Protein 5CFJ (pdb70)

Secondary structure (DSSP, 8-state):
--EEEEEEEEEEEPPP----EEEEEEEESSSSS-EE-SEEE--TT--HHHHHHHHHHHHHS--GGGEEEEEEEEEEEEEETTEEEEEEEEEEEESSTT------TTEEEEEEE-GGGTTTTT--HHHHHHHHHHHHHHT-

Sequence (140 aa):
NIIKAFGILLCRLKKYNPNKFEFLFLKASSYADKHWTPPKGLHENNNESGLETAVRETLEETGINKDKYKLLNYQKTLKYNVKDKPKKEETTYYLAMMLLNNEENVILSDEHTDYKKWIGSSHESSDTYNLPESLADLLKKEAEEFLNK

Nearest PDB structures (foldseek):
  5cfj-assembly1_A  TM=1.007E+00  e=5.623E-31  Plasmodium falciparum 3D7
  5cfi-assembly2_A  TM=9.661E-01  e=2.481E-26  Plasmodium falciparum 3D7
  5cfi-assembly1_B  TM=9.565E-01  e=4.976E-26  Plasmodium falciparum 3D7
  5cfi-assembly3_C  TM=9.670E-01  e=2.616E-23  Plasmodium falciparum 3D7
  1ktg-assembly2_B  TM=9.094E-01  e=1.515E-11  Caenorhabditis elegans

InterPro domains:
  IPR000086 NUDIX hydrolase domain [PF00293] (32-127)
  IPR000086 NUDIX hydrolase domain [PS51462] (4-145)
  IPR003565 Bis(5'-nucleosyl)-tetraphosphatase [PR01405] (30-48)
  IPR003565 Bis(5'-nucleosyl)-tetraphosphatase [PR01405] (74-95)
  IPR003565 Bis(5'-nucleosyl)-tetraphosphatase [PR01405] (95-113)
  IPR003565 Bis(5'-nucleosyl)-tetraphosphatase [PR01405] (115-133)
  IPR003565 Bis(5'-nucleosyl)-tetraphosphatase [cd03428] (6-147)
  IPR015797 NUDIX hydrolase-like domain superfamily [SSF55811] (28-147)
  IPR020084 NUDIX hydrolase, conserved site [PS00893] (49-70)
  IPR051325 Nudix hydrolase domain-containing protein [PTHR21340] (7-150)

Foldseek 3Di:
DAAEKAAAQEKEQADDDCLRIWTKWFAFPPDDLDIDGQMDHDDPPDDSVRRHQVSNCQAWVDHPVQKAFDDDKDWDWDDDVNHIYIYMYTYIYGPDPPPHGDGDNRGDDMDGGRLVCCVVSPHDPRRSVVRVVVVVVVVD

Organism: Plasmodium falciparum (isolate 3D7) (NCBI:txid36329)

Radius of gyration: 14.16 Å; Cα contacts (8 Å, |Δi|>4): 318; chains: 1; bounding box: 30×41×33 Å

B-factor: mean 22.78, std 13.78, range [10.69, 150.59]

CATH classification: 3.90.79.10

GO terms:
  GO:0004081 bis(5'-nucleosyl)-tetraphosphatase (asymmetrical) activity (F, IDA)

Structure (mmCIF, N/CA/C/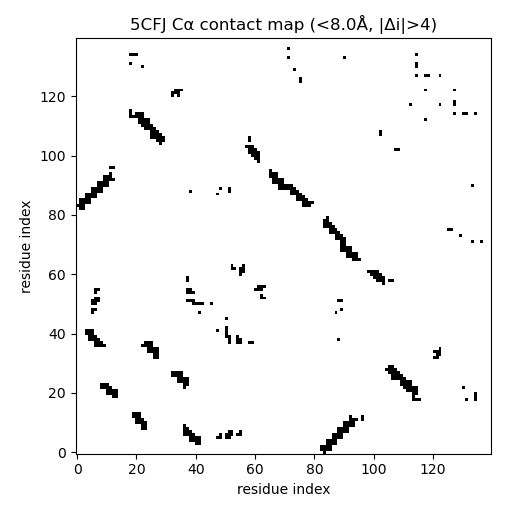O backbone):
data_5CFJ
#
_entry.id   5CFJ
#
_cell.length_a   31.491
_cell.length_b   44.348
_cell.length_c   94.677
_cell.angle_alpha   90.000
_cell.angle_beta   90.000
_cell.angle_gamma   90.000
#
_symmetry.space_group_name_H-M   'P 21 21 21'
#
loop_
_entity.id
_entity.type
_entity.pdbx_description
1 polymer "BIS(5'-nucleosyl)-tetraphosphatase (Diadenosine tetraphosphatase), putative"
2 non-polymer 'SULFATE ION'
3 non-polymer DI(HYDROXYETHYL)ETHER
4 water water
#
loop_
_atom_site.group_PDB
_atom_site.id
_atom_site.type_symbol
_atom_site.label_atom_id
_atom_site.label_alt_id
_atom_site.label_comp_id
_atom_site.label_asym_id
_atom_site.label_entity_id
_atom_site.label_seq_id
_atom_site.pdbx_PDB_ins_code
_atom_site.Cartn_x
_atom_site.Cartn_y
_atom_site.Cartn_z
_atom_site.occupancy
_atom_site.B_iso_or_equiv
_atom_site.auth_seq_id
_atom_site.auth_comp_id
_atom_site.auth_asym_id
_atom_site.auth_atom_id
_atom_site.pdbx_PDB_model_num
ATOM 1 N N . ASN A 1 4 ? -5.846 13.117 -14.380 1.00 48.04 4 ASN A N 1
ATOM 2 C CA . ASN A 1 4 ? -5.815 13.218 -12.925 1.00 38.48 4 ASN A CA 1
ATOM 3 C C . ASN A 1 4 ? -5.099 12.032 -12.278 1.00 38.19 4 ASN A C 1
ATOM 4 O O . ASN A 1 4 ? -4.471 12.172 -11.229 1.00 47.09 4 ASN A O 1
ATOM 6 N N . ILE A 1 5 ? -5.196 10.864 -12.905 1.00 42.36 5 ILE A N 1
ATOM 7 C CA . ILE A 1 5 ? -4.467 9.692 -12.432 1.00 30.23 5 ILE A CA 1
ATOM 8 C C . ILE A 1 5 ? -3.059 9.665 -13.007 1.00 27.02 5 ILE A C 1
ATOM 9 O O . ILE A 1 5 ? -2.885 9.749 -14.223 1.00 31.15 5 ILE A O 1
ATOM 14 N N . ILE A 1 6 ? -2.063 9.563 -12.130 1.00 25.12 6 ILE A N 1
ATOM 15 C CA . ILE A 1 6 ? -0.680 9.358 -12.565 1.00 24.67 6 ILE A CA 1
ATOM 16 C C . ILE A 1 6 ? -0.514 7.940 -13.081 1.00 22.30 6 ILE A C 1
ATOM 17 O O . ILE A 1 6 ? -0.669 6.986 -12.324 1.00 25.42 6 ILE A O 1
ATOM 22 N N . LYS A 1 7 ? -0.193 7.795 -14.360 1.00 19.67 7 LYS A N 1
ATOM 23 C CA . LYS A 1 7 ? -0.120 6.477 -14.973 1.00 18.68 7 LYS A CA 1
ATOM 24 C C . LYS A 1 7 ? 1.305 6.068 -15.309 1.00 17.43 7 LYS A C 1
ATOM 25 O O . LYS A 1 7 ? 2.027 6.797 -15.993 1.00 19.08 7 LYS A O 1
ATOM 29 N N . ALA A 1 8 ? 1.701 4.893 -14.836 1.00 14.76 8 ALA A N 1
ATOM 30 C CA . ALA A 1 8 ? 3.019 4.354 -15.123 1.00 13.43 8 ALA A CA 1
ATOM 31 C C . ALA A 1 8 ? 2.922 2.951 -15.690 1.00 12.74 8 ALA A C 1
ATOM 32 O O . ALA A 1 8 ? 1.896 2.279 -15.565 1.00 12.58 8 ALA A O 1
ATOM 34 N N . PHE A 1 9 ? 4.022 2.519 -16.295 1.00 12.25 9 PHE A N 1
ATOM 35 C CA . PHE A 1 9 ? 4.090 1.280 -17.045 1.00 11.74 9 PHE A CA 1
ATOM 36 C C . PHE A 1 9 ? 5.462 0.680 -16.828 1.00 10.96 9 PHE A C 1
ATOM 37 O O . PHE A 1 9 ? 6.471 1.384 -16.892 1.00 12.67 9 PHE A O 1
ATOM 45 N N . GLY A 1 10 ? 5.511 -0.620 -16.575 1.00 11.36 10 GLY A N 1
ATOM 46 C CA . GLY A 1 10 ? 6.777 -1.269 -16.325 1.00 12.52 10 GLY A CA 1
ATOM 47 C C . GLY A 1 10 ? 6.809 -2.711 -16.753 1.00 11.35 10 GLY A C 1
ATOM 48 O O . GLY A 1 10 ? 5.780 -3.321 -17.051 1.00 11.53 10 GLY A O 1
ATOM 49 N N . ILE A 1 11 ? 8.014 -3.255 -16.790 1.00 11.44 11 ILE A N 1
ATOM 50 C CA . ILE A 1 11 ? 8.191 -4.671 -17.055 1.00 11.70 11 ILE A CA 1
ATOM 51 C C . ILE A 1 11 ? 8.408 -5.362 -15.718 1.00 11.25 11 ILE A C 1
ATOM 52 O O . ILE A 1 11 ? 9.323 -5.015 -14.970 1.00 12.30 11 ILE A O 1
ATOM 57 N N . LEU A 1 12 ? 7.546 -6.320 -15.401 1.00 11.23 12 LEU A N 1
ATOM 58 C CA . LEU A 1 12 ? 7.808 -7.224 -14.293 1.00 11.29 12 LEU A CA 1
ATOM 59 C C . LEU A 1 12 ? 8.733 -8.301 -14.841 1.00 11.11 12 LEU A C 1
ATOM 60 O O . LEU A 1 12 ? 8.296 -9.287 -15.442 1.00 11.70 12 LEU A O 1
ATOM 65 N N . LEU A 1 13 ? 10.023 -8.046 -14.696 1.00 11.51 13 LEU A N 1
ATOM 66 C CA . LEU A 1 13 ? 11.059 -8.901 -15.248 1.00 11.37 13 LEU A CA 1
ATOM 67 C C . LEU A 1 13 ? 11.370 -10.020 -14.269 1.00 11.19 13 LEU A C 1
ATOM 68 O O . LEU A 1 13 ? 11.694 -9.766 -13.108 1.00 12.26 13 LEU A O 1
ATOM 73 N N . CYS A 1 14 ? 11.254 -11.258 -14.733 1.00 11.82 14 CYS A N 1
ATOM 74 C CA . CYS A 1 14 ? 11.521 -12.419 -13.897 1.00 11.19 14 CYS A CA 1
ATOM 75 C C . CYS A 1 14 ? 12.611 -13.286 -14.507 1.00 11.38 14 CYS A C 1
ATOM 76 O O . CYS A 1 14 ? 12.979 -13.112 -15.667 1.00 13.07 14 CYS A O 1
ATOM 79 N N . ARG A 1 15 ? 13.139 -14.199 -13.704 1.00 12.04 15 ARG A N 1
ATOM 80 C CA . ARG A 1 15 ? 14.080 -15.204 -14.169 1.00 12.97 15 ARG A CA 1
ATOM 81 C C . ARG A 1 15 ? 13.856 -16.472 -13.364 1.00 14.11 15 ARG A C 1
ATOM 82 O O . ARG A 1 15 ? 13.400 -16.421 -12.216 1.00 14.13 15 ARG A O 1
ATOM 90 N N . LEU A 1 16 ? 14.157 -17.608 -13.979 1.00 16.10 16 LEU A N 1
ATOM 91 C CA . LEU A 1 16 ? 14.063 -18.890 -13.301 1.00 18.92 16 LEU A CA 1
ATOM 92 C C . LEU A 1 16 ? 15.188 -19.004 -12.273 1.00 20.63 16 LEU A C 1
ATOM 93 O O . LEU A 1 16 ? 16.351 -18.824 -12.611 1.00 22.50 16 LEU A O 1
ATOM 98 N N . LYS A 1 17 ? 14.840 -19.278 -11.019 1.00 22.84 17 LYS A N 1
ATOM 99 C CA . LYS A 1 17 ? 15.827 -19.290 -9.942 1.00 31.48 17 LYS A CA 1
ATOM 100 C C . LYS A 1 17 ? 16.819 -20.438 -10.097 1.00 36.43 17 LYS A C 1
ATOM 101 O O . LYS A 1 17 ? 16.437 -21.560 -10.434 1.00 37.13 17 LYS A O 1
ATOM 104 N N . LYS A 1 18 ? 18.095 -20.148 -9.859 1.00 38.54 18 LYS A N 1
ATOM 105 C CA . LYS A 1 18 ? 19.127 -21.179 -9.864 1.00 42.04 18 LYS A CA 1
ATOM 106 C C . LYS A 1 18 ? 18.887 -22.165 -8.727 1.00 48.12 18 LYS A C 1
ATOM 107 O O . LYS A 1 18 ? 18.369 -21.797 -7.674 1.00 50.56 18 LYS A O 1
ATOM 109 N N . TYR A 1 19 ? 19.263 -23.418 -8.951 1.00 50.92 19 TYR A N 1
ATOM 110 C CA . TYR A 1 19 ? 19.044 -24.472 -7.970 1.00 51.82 19 TYR A CA 1
ATOM 111 C C . TYR A 1 19 ? 19.707 -24.182 -6.628 1.00 49.28 19 TYR A C 1
ATOM 112 O O . TYR A 1 19 ? 20.864 -23.770 -6.571 1.00 52.58 19 TYR A O 1
ATOM 113 N N . ASN A 1 20 ? 18.952 -24.389 -5.555 0.78 41.86 20 ASN A N 1
ATOM 114 C CA . ASN A 1 20 ? 19.463 -24.305 -4.194 0.78 137.42 20 ASN A CA 1
ATOM 115 C C . ASN A 1 20 ? 18.846 -25.453 -3.407 0.78 51.24 20 ASN A C 1
ATOM 116 O O . ASN A 1 20 ? 17.642 -25.674 -3.492 0.78 62.56 20 ASN A O 1
ATOM 121 N N . PRO A 1 21 ? 19.667 -26.202 -2.652 1.00 57.17 21 PRO A N 1
ATOM 122 C CA . PRO A 1 21 ? 19.100 -27.348 -1.930 1.00 72.27 21 PRO A CA 1
ATOM 123 C C . PRO A 1 21 ? 18.145 -26.932 -0.817 1.00 51.46 21 PRO A C 1
ATOM 124 O O . PRO A 1 21 ? 17.253 -27.713 -0.488 1.00 44.51 21 PRO A O 1
ATOM 128 N N . ASN A 1 28 ? 7.635 -21.080 -6.687 1.00 74.81 28 ASN A N 1
ATOM 129 C CA . ASN A 1 28 ? 8.103 -19.921 -5.958 1.00 71.30 28 ASN A CA 1
ATOM 130 C C . ASN A 1 28 ? 9.538 -19.991 -6.438 1.00 61.03 28 ASN A C 1
ATOM 131 O O . ASN A 1 28 ? 10.512 -19.599 -5.781 1.00 62.80 28 ASN A O 1
ATOM 136 N N . LYS A 1 29 ? 9.587 -20.512 -7.675 1.00 46.64 29 LYS A N 1
ATOM 137 C CA . LYS A 1 29 ? 10.786 -20.926 -8.413 1.00 33.32 29 LYS A CA 1
ATOM 138 C C . LYS A 1 29 ? 11.354 -19.787 -9.247 1.00 24.81 29 LYS A C 1
ATOM 139 O O . LYS A 1 29 ? 12.295 -19.983 -10.019 1.00 21.58 29 LYS A O 1
ATOM 142 N N . PHE A 1 30 ? 10.784 -18.601 -9.098 1.00 20.50 30 PHE A N 1
ATOM 143 C CA . PHE A 1 30 ? 11.215 -17.475 -9.908 1.00 16.88 30 PHE A CA 1
ATOM 144 C C . PHE A 1 30 ? 11.685 -16.340 -9.036 1.00 15.76 30 PHE A C 1
ATOM 145 O O . PHE A 1 30 ? 11.328 -16.252 -7.868 1.00 18.44 30 PHE A O 1
ATOM 153 N N . GLU A 1 31 ? 12.502 -15.475 -9.615 1.00 13.99 31 GLU A N 1
ATOM 154 C CA . GLU A 1 31 ? 12.907 -14.240 -8.971 1.00 13.42 31 GLU A CA 1
ATOM 155 C C . GLU A 1 31 ? 12.519 -13.081 -9.870 1.00 12.08 31 GLU A C 1
ATOM 156 O O . GLU A 1 31 ? 12.418 -13.245 -11.081 1.00 13.08 31 GLU A O 1
ATOM 162 N N . PHE A 1 32 ? 12.358 -11.908 -9.273 1.00 12.00 32 PHE A N 1
ATOM 163 C CA . PHE A 1 32 ? 11.895 -10.722 -9.958 1.00 11.40 32 PHE A CA 1
ATOM 164 C C . PHE A 1 32 ? 12.871 -9.590 -9.705 1.00 11.64 32 PHE A C 1
ATOM 165 O O . PHE A 1 32 ? 13.314 -9.393 -8.567 1.00 12.80 32 PHE A O 1
ATOM 173 N N . LEU A 1 33 ? 13.183 -8.821 -10.742 1.00 11.05 33 LEU A N 1
ATOM 174 C CA . LEU A 1 33 ? 14.157 -7.747 -10.594 1.00 11.79 33 LEU A CA 1
ATOM 175 C C . LEU A 1 33 ? 13.527 -6.521 -9.955 1.00 11.86 33 LEU A C 1
ATOM 176 O O . LEU A 1 33 ? 12.646 -5.892 -10.535 1.00 13.12 33 LEU A O 1
ATOM 181 N N . PHE A 1 34 ? 13.999 -6.183 -8.760 1.00 11.90 34 PHE A N 1
ATOM 182 C CA . PHE A 1 34 ? 13.526 -5.009 -8.039 1.00 12.15 34 PHE A CA 1
ATOM 183 C C . PHE A 1 34 ? 14.649 -3.997 -7.882 1.00 11.94 34 PHE A C 1
ATOM 184 O O . PHE A 1 34 ? 15.802 -4.361 -7.663 1.00 13.00 34 PHE A O 1
ATOM 192 N N . LEU A 1 35 ? 14.281 -2.728 -8.016 1.00 12.47 35 LEU A N 1
ATOM 193 C CA . LEU A 1 35 ? 15.225 -1.622 -8.021 1.00 12.14 35 LEU A CA 1
ATOM 194 C C . LEU A 1 35 ? 14.932 -0.704 -6.842 1.00 13.20 35 LEU A C 1
ATOM 195 O O . LEU A 1 35 ? 13.766 -0.371 -6.587 1.00 13.87 35 LEU A O 1
ATOM 200 N N . LYS A 1 36 ? 15.980 -0.303 -6.127 1.00 13.68 36 LYS A N 1
ATOM 201 C CA . LYS A 1 36 ? 15.823 0.547 -4.955 1.00 14.64 36 LYS A CA 1
ATOM 202 C C . LYS A 1 36 ? 15.926 2.017 -5.336 1.00 15.20 36 LYS A C 1
ATOM 203 O O . LYS A 1 36 ? 16.974 2.482 -5.784 1.00 16.20 36 LYS A O 1
ATOM 209 N N . ALA A 1 37 ? 14.836 2.748 -5.149 1.00 16.28 37 ALA A N 1
ATOM 210 C CA . ALA A 1 37 ? 14.789 4.153 -5.534 1.00 18.34 37 ALA A CA 1
ATOM 211 C C . ALA A 1 37 ? 15.829 4.989 -4.794 1.00 20.01 37 ALA A C 1
ATOM 212 O O . ALA A 1 37 ? 16.028 4.820 -3.588 1.00 22.06 37 ALA A O 1
ATOM 214 N N . SER A 1 38 ? 16.476 5.897 -5.522 1.00 21.24 38 SER A N 1
ATOM 215 C CA A SER A 1 38 ? 17.480 6.799 -4.954 0.58 23.55 38 SER A CA 1
ATOM 216 C CA B SER A 1 38 ? 17.482 6.771 -4.931 0.42 24.07 38 SER A CA 1
ATOM 217 C C . SER A 1 38 ? 16.856 7.917 -4.138 1.00 27.31 38 SER A C 1
AT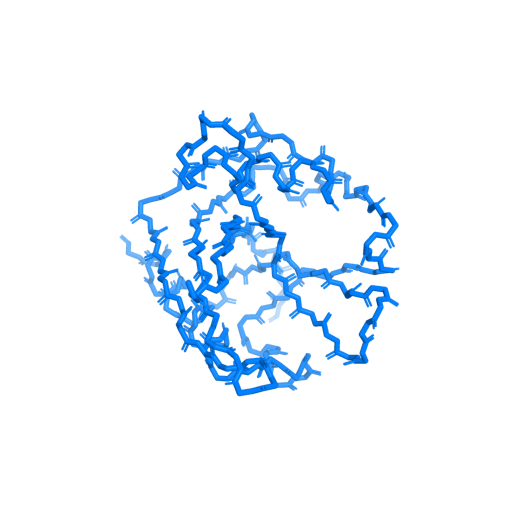OM 218 O O . SER A 1 38 ? 17.475 8.446 -3.215 1.00 29.15 38 SER A O 1
ATOM 223 N N . TYR A 1 39 ? 15.634 8.295 -4.500 1.00 30.78 39 TYR A N 1
ATOM 224 C CA . TYR A 1 39 ? 14.998 9.468 -3.905 1.00 36.47 39 TYR A CA 1
ATOM 225 C C . TYR A 1 39 ? 13.957 9.134 -2.841 1.00 39.01 39 TYR A C 1
ATOM 226 O O . TYR A 1 39 ? 13.316 10.029 -2.293 1.00 40.09 39 TYR A O 1
ATOM 228 N N . ALA A 1 40 ? 13.793 7.851 -2.544 1.00 41.46 40 ALA A N 1
ATOM 229 C CA . ALA A 1 40 ? 12.807 7.426 -1.559 1.00 43.70 40 ALA A CA 1
ATOM 230 C C . ALA A 1 40 ? 13.440 6.601 -0.446 1.00 45.48 40 ALA A C 1
ATOM 231 O O . ALA A 1 40 ? 14.595 6.185 -0.547 1.00 46.71 40 ALA A O 1
ATOM 232 N N . ASP A 1 41 ? 12.676 6.369 0.616 1.00 45.40 41 ASP A N 1
ATOM 233 C CA . ASP A 1 41 ? 13.136 5.545 1.724 1.00 45.60 41 ASP A CA 1
ATOM 234 C C . ASP A 1 41 ? 12.577 4.131 1.596 1.00 42.03 41 ASP A C 1
ATOM 235 O O . ASP A 1 41 ? 11.364 3.948 1.499 1.00 41.98 41 ASP A O 1
ATOM 240 N N . LYS A 1 42 ? 13.470 3.144 1.590 1.00 38.98 42 LYS A N 1
ATOM 241 C CA . LYS A 1 42 ? 13.088 1.734 1.523 1.00 36.25 42 LYS A CA 1
ATOM 242 C C . LYS A 1 42 ? 12.039 1.460 0.451 1.00 32.17 42 LYS A C 1
ATOM 243 O O . LYS A 1 42 ? 11.008 0.845 0.722 1.00 33.48 42 LYS A O 1
ATOM 244 N N . HIS A 1 43 ? 12.308 1.926 -0.765 1.00 25.86 43 HIS A N 1
ATOM 245 C CA . HIS A 1 43 ? 11.331 1.857 -1.846 1.00 20.26 43 HIS A CA 1
ATOM 246 C C . HIS A 1 43 ? 11.855 1.027 -3.010 1.00 16.65 43 HIS A C 1
ATOM 247 O O . HIS A 1 43 ? 12.668 1.497 -3.804 1.00 18.49 43 HIS A O 1
ATOM 254 N N . TRP A 1 44 ? 11.376 -0.209 -3.092 1.00 14.43 44 TRP A N 1
ATOM 255 C CA . TRP A 1 44 ? 11.794 -1.161 -4.105 1.00 14.76 44 TRP A CA 1
ATOM 256 C C . TRP A 1 44 ? 10.639 -1.450 -5.048 1.00 14.11 44 TRP A C 1
ATOM 257 O O . TRP A 1 44 ? 9.557 -1.810 -4.600 1.00 15.89 44 TRP A O 1
ATOM 268 N N . THR A 1 45 ? 10.856 -1.298 -6.350 1.00 13.70 45 THR A N 1
ATOM 269 C CA . THR A 1 45 ? 9.836 -1.634 -7.344 1.00 13.37 45 THR A CA 1
ATOM 270 C C . THR A 1 45 ? 10.493 -2.254 -8.571 1.00 13.34 45 THR A C 1
ATOM 271 O O . THR A 1 45 ? 11.702 -2.122 -8.756 1.00 12.48 45 THR A O 1
ATOM 275 N N . PRO A 1 46 ? 9.694 -2.902 -9.436 1.00 12.73 46 PRO A N 1
ATOM 276 C CA . PRO A 1 46 ? 10.235 -3.269 -10.749 1.00 12.99 46 PRO A CA 1
ATOM 277 C C . PRO A 1 46 ? 10.531 -2.012 -11.572 1.00 12.47 46 PRO A C 1
ATOM 278 O O . PRO A 1 46 ? 10.132 -0.907 -11.190 1.00 13.41 46 PRO A O 1
ATOM 282 N N . PRO A 1 47 ? 11.246 -2.169 -12.693 1.00 12.51 47 PRO A N 1
ATOM 283 C CA . PRO A 1 47 ? 11.452 -1.040 -13.606 1.00 14.09 47 PRO A CA 1
ATOM 284 C C . PRO A 1 47 ? 10.114 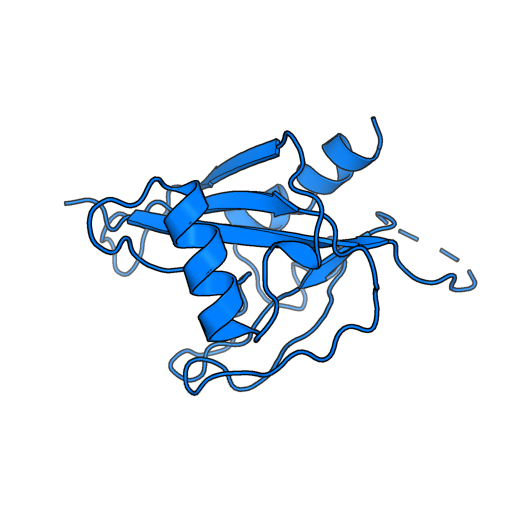-0.522 -14.144 1.00 13.96 47 PRO A C 1
ATOM 285 O O . PRO A 1 47 ? 9.280 -1.321 -14.555 1.00 15.08 47 PRO A O 1
ATOM 289 N N . LYS A 1 48 ? 9.920 0.792 -14.136 1.00 14.33 48 LYS A N 1
ATOM 290 C CA . LYS A 1 48 ? 8.674 1.404 -14.580 1.00 13.96 48 LYS A CA 1
ATOM 291 C C . LYS A 1 48 ? 8.837 2.906 -14.744 1.00 13.92 48 LYS A C 1
ATOM 292 O O . LYS A 1 48 ? 9.781 3.495 -14.210 1.00 15.09 48 LYS A O 1
ATOM 298 N N . GLY A 1 49 ? 7.89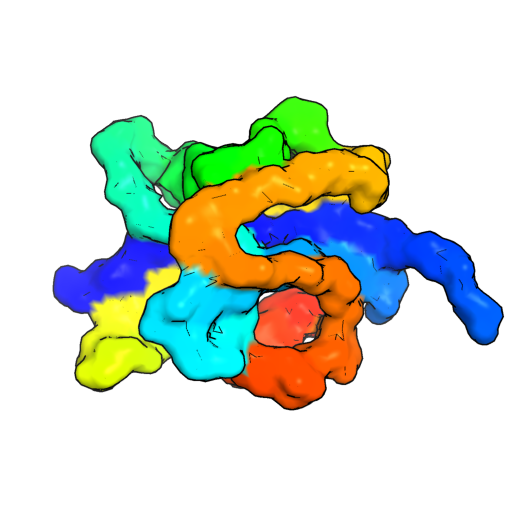6 3.526 -15.446 1.00 13.61 49 GLY A N 1
ATOM 299 C CA . GLY A 1 49 ? 7.852 4.975 -15.511 1.00 13.81 49 GLY A CA 1
ATOM 300 C C . GLY A 1 49 ? 6.695 5.501 -16.329 1.00 14.12 49 GLY A C 1
ATOM 301 O O . GLY A 1 49 ? 5.808 4.750 -16.738 1.00 14.79 49 GLY A O 1
ATOM 302 N N . LEU A 1 50 ? 6.709 6.806 -16.570 1.00 16.01 50 LEU A N 1
ATOM 303 C CA . LEU A 1 50 ? 5.621 7.472 -17.266 1.00 16.88 50 LEU A CA 1
ATOM 304 C C . LEU A 1 50 ? 5.729 7.380 -18.786 1.00 16.87 50 LEU A C 1
ATOM 305 O O . LEU A 1 50 ? 6.818 7.235 -19.346 1.00 17.60 50 LEU A O 1
ATOM 310 N N . HIS A 1 51 ? 4.578 7.472 -19.443 1.00 16.78 51 HIS A N 1
ATOM 311 C CA . HIS A 1 51 ? 4.498 7.567 -20.893 1.00 17.96 51 HIS A CA 1
ATOM 312 C C . HIS A 1 51 ? 5.395 8.659 -21.448 1.00 19.50 51 HIS A C 1
ATOM 313 O O . HIS A 1 51 ? 5.476 9.738 -20.858 1.00 19.56 51 HIS A O 1
ATOM 320 N N . GLU A 1 52 ? 6.012 8.401 -22.600 1.00 18.88 52 GLU A N 1
ATOM 321 C CA . GLU A 1 52 ? 6.437 9.464 -23.513 1.00 19.40 52 GLU A CA 1
ATOM 322 C C . GLU A 1 52 ? 5.566 9.358 -24.784 1.00 20.84 52 GLU A C 1
ATOM 323 O O . GLU A 1 52 ? 4.809 8.402 -24.927 1.00 23.37 52 GLU A O 1
ATOM 329 N N A ASN A 1 53 ? 5.674 10.324 -25.691 0.58 19.84 53 ASN A N 1
ATOM 330 N N B ASN A 1 53 ? 5.678 10.340 -25.680 0.42 21.98 53 ASN A N 1
ATOM 331 C CA A ASN A 1 53 ? 4.723 10.433 -26.795 0.58 19.71 53 ASN A CA 1
ATOM 332 C CA B ASN A 1 53 ? 4.783 10.486 -26.835 0.42 23.53 53 ASN A CA 1
ATOM 333 C C A ASN A 1 53 ? 4.637 9.235 -27.717 0.58 21.79 53 ASN A C 1
ATOM 334 C C B ASN A 1 53 ? 4.648 9.256 -27.737 0.42 23.28 53 ASN A C 1
ATOM 335 O O A ASN A 1 53 ? 5.650 8.631 -28.069 0.58 22.68 53 ASN A O 1
ATOM 336 O O B ASN A 1 53 ? 5.651 8.629 -28.082 0.42 23.87 53 ASN A O 1
ATOM 345 N N . ASN A 1 54 ? 3.414 8.934 -28.132 1.00 22.50 54 ASN A N 1
ATOM 346 C CA . ASN A 1 54 ? 3.160 7.916 -29.148 1.00 27.08 54 ASN A CA 1
ATOM 347 C C . ASN A 1 54 ? 3.704 6.580 -28.698 1.00 27.30 54 ASN A C 1
ATOM 348 O O . ASN A 1 54 ? 4.329 5.846 -29.461 1.00 31.46 54 ASN A O 1
ATOM 353 N N . GLU A 1 55 ? 3.507 6.304 -27.418 1.00 22.87 55 GLU A N 1
ATOM 354 C CA . GLU A 1 55 ? 3.881 5.024 -26.849 1.00 20.78 55 GLU A CA 1
ATOM 355 C C . GLU A 1 55 ? 2.649 4.277 -26.396 1.00 19.75 55 GLU A C 1
ATOM 356 O O . GLU A 1 55 ? 1.787 4.845 -25.735 1.00 19.39 55 GLU A O 1
ATOM 362 N N . SER A 1 56 ? 2.572 3.003 -26.755 1.00 19.91 56 SER A N 1
ATOM 363 C CA . SER A 1 56 ? 1.690 2.082 -26.063 1.00 19.40 56 SER A CA 1
ATOM 364 C C . SER A 1 56 ? 2.216 1.893 -24.642 1.00 17.12 56 SER A C 1
ATOM 365 O O . SER A 1 56 ? 3.377 2.197 -24.354 1.00 17.06 56 SER A O 1
ATOM 368 N N . GLY A 1 57 ? 1.386 1.358 -23.753 1.00 16.59 57 GLY A N 1
ATOM 369 C CA . GLY A 1 57 ? 1.850 1.033 -22.412 1.00 16.21 57 GLY A CA 1
ATOM 370 C C . GLY A 1 57 ? 3.074 0.126 -22.456 1.00 14.95 57 GLY A C 1
ATOM 371 O O . GLY A 1 57 ? 4.040 0.322 -21.713 1.00 15.07 57 GLY A O 1
ATOM 372 N N . LEU A 1 58 ? 3.051 -0.857 -23.351 1.00 15.34 58 LEU A N 1
ATOM 373 C CA . LEU A 1 58 ? 4.159 -1.795 -23.474 1.00 15.58 58 LEU A CA 1
ATOM 374 C C . LEU A 1 58 ? 5.429 -1.088 -23.940 1.00 15.17 58 LEU A C 1
ATOM 375 O O . LEU A 1 58 ? 6.510 -1.343 -23.421 1.00 15.33 58 LEU A O 1
ATOM 380 N N . GLU A 1 59 ? 5.311 -0.194 -24.918 1.00 16.23 59 GLU A N 1
ATOM 381 C CA . GLU A 1 59 ? 6.474 0.565 -25.366 1.00 16.49 59 GLU A CA 1
ATOM 382 C C . GLU A 1 59 ? 7.074 1.384 -24.227 1.00 15.29 59 GLU A C 1
ATOM 383 O O . GLU A 1 59 ? 8.293 1.435 -24.064 1.00 15.54 59 GLU A O 1
ATOM 389 N N . THR A 1 60 ? 6.219 2.009 -23.427 1.00 14.84 60 THR A N 1
ATOM 390 C CA . THR A 1 60 ? 6.701 2.764 -22.274 1.00 13.46 60 THR A CA 1
ATOM 391 C C . THR A 1 60 ? 7.446 1.838 -21.314 1.00 13.45 60 THR A C 1
ATOM 392 O O . THR A 1 60 ? 8.538 2.148 -20.860 1.00 13.37 60 THR A O 1
ATOM 396 N N . ALA A 1 61 ? 6.857 0.684 -21.026 1.00 13.23 61 ALA A N 1
ATOM 397 C CA . ALA A 1 61 ? 7.460 -0.270 -20.108 1.00 13.05 61 ALA A CA 1
ATOM 398 C C . ALA A 1 61 ? 8.843 -0.712 -20.602 1.00 12.55 61 ALA A C 1
ATOM 399 O O . ALA A 1 61 ? 9.811 -0.744 -19.835 1.00 12.78 61 ALA A O 1
ATOM 401 N N . VAL A 1 62 ? 8.936 -1.041 -21.890 1.00 12.49 62 VAL A N 1
ATOM 402 C CA . VAL A 1 62 ? 10.197 -1.474 -22.477 1.00 13.71 62 VAL A CA 1
ATOM 403 C C . VAL A 1 62 ? 11.251 -0.372 -22.405 1.00 12.75 62 VAL A C 1
ATOM 404 O O . VAL A 1 62 ? 12.394 -0.610 -21.999 1.00 12.83 62 VAL A O 1
ATOM 408 N N . ARG A 1 63 ? 10.866 0.848 -22.769 1.00 12.82 63 ARG A N 1
ATOM 409 C CA . ARG A 1 63 ? 11.815 1.952 -22.712 1.00 14.10 63 ARG A CA 1
ATOM 410 C C . ARG A 1 63 ? 12.294 2.235 -21.292 1.00 12.60 63 ARG A C 1
ATOM 411 O O . ARG A 1 63 ? 13.485 2.404 -21.064 1.00 13.22 63 ARG A O 1
ATOM 41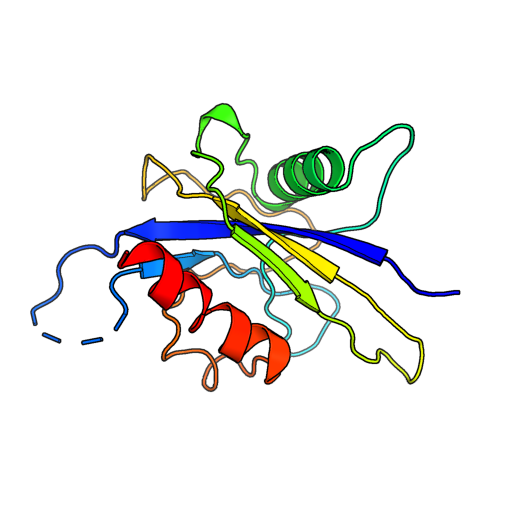9 N N . GLU A 1 64 ? 11.368 2.294 -20.340 1.00 13.06 64 GLU A N 1
ATOM 420 C CA . GLU A 1 64 ? 11.753 2.567 -18.960 1.00 13.78 64 GLU A CA 1
ATOM 421 C C . GLU A 1 64 ? 12.652 1.466 -18.407 1.00 13.10 64 GLU A C 1
ATOM 422 O O . GLU A 1 64 ? 13.602 1.738 -17.680 1.00 13.57 64 GLU A O 1
ATOM 428 N N . THR A 1 65 ? 12.370 0.223 -18.781 1.00 13.02 65 THR A N 1
ATOM 429 C CA . THR A 1 65 ? 13.214 -0.881 -18.347 1.00 13.22 65 THR A CA 1
ATOM 430 C C . THR A 1 65 ? 14.624 -0.726 -18.912 1.00 13.28 65 THR A C 1
ATOM 431 O O . THR A 1 65 ? 15.614 -0.882 -18.190 1.00 12.82 65 THR A O 1
ATOM 435 N N . LEU A 1 66 ? 14.718 -0.366 -20.190 1.00 13.58 66 LEU A N 1
ATOM 436 C CA . LEU A 1 66 ? 16.019 -0.128 -20.799 1.00 13.62 66 LEU A CA 1
ATOM 437 C C . LEU A 1 66 ? 16.766 1.023 -20.106 1.00 13.47 66 LEU A C 1
ATOM 438 O O . LEU A 1 66 ? 17.952 0.916 -19.808 1.00 13.79 66 LEU A O 1
ATOM 443 N N . GLU A 1 67 ? 16.069 2.124 -19.848 1.00 13.87 67 GLU A N 1
ATOM 444 C CA . GLU A 1 67 ? 16.675 3.271 -19.185 1.00 14.48 67 GLU A CA 1
ATOM 445 C C . GLU A 1 67 ? 17.171 2.926 -17.790 1.00 13.21 67 GLU A C 1
ATOM 446 O O . GLU A 1 67 ? 18.234 3.382 -17.370 1.00 14.70 67 GLU A O 1
ATOM 452 N N . GLU A 1 68 ? 16.399 2.123 -17.066 1.00 12.88 68 GLU A N 1
ATOM 453 C CA . GLU A 1 68 ? 16.666 1.903 -15.649 1.00 13.44 68 GLU A CA 1
ATOM 454 C C . GLU A 1 68 ? 17.566 0.706 -15.363 1.00 13.11 68 GLU A C 1
ATOM 455 O O . GLU A 1 68 ? 18.092 0.586 -14.255 1.00 14.32 68 GLU A O 1
ATOM 461 N N . THR A 1 69 ? 17.756 -0.175 -16.342 1.00 12.60 69 THR A N 1
ATOM 462 C CA . THR A 1 69 ? 18.546 -1.386 -16.121 1.00 12.83 69 THR A CA 1
ATOM 463 C C . THR A 1 69 ? 19.563 -1.680 -17.220 1.00 12.88 69 THR A C 1
ATOM 464 O O . THR A 1 69 ? 20.389 -2.57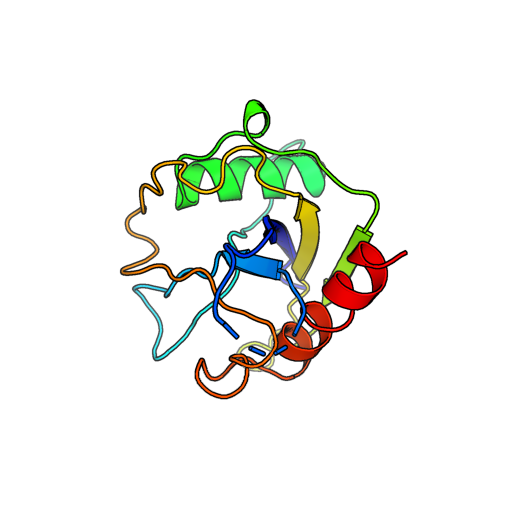5 -17.074 1.00 13.63 69 THR A O 1
ATOM 468 N N . GLY A 1 70 ? 19.463 -0.985 -18.349 1.00 13.36 70 GLY A N 1
ATOM 469 C CA . GLY A 1 70 ? 20.291 -1.287 -19.505 1.00 14.66 70 GLY A CA 1
ATOM 470 C C . GLY A 1 70 ? 19.870 -2.547 -20.251 1.00 14.99 70 GLY A C 1
ATOM 471 O O . GLY A 1 70 ? 20.494 -2.924 -21.235 1.00 17.85 70 GLY A O 1
ATOM 472 N N . ILE A 1 71 ? 18.792 -3.193 -19.812 1.00 13.28 71 ILE A N 1
ATOM 473 C CA . ILE A 1 71 ? 18.353 -4.426 -20.453 1.00 13.51 71 ILE A CA 1
ATOM 474 C C . ILE A 1 71 ? 17.292 -4.120 -21.501 1.00 13.37 71 ILE A C 1
ATOM 475 O O . ILE A 1 71 ? 16.226 -3.594 -21.174 1.00 14.35 71 ILE A O 1
ATOM 480 N N . ASN A 1 72 ? 17.590 -4.440 -22.760 1.00 14.08 72 ASN A N 1
ATOM 481 C CA . ASN A 1 72 ? 16.670 -4.197 -23.861 1.00 15.22 72 ASN A CA 1
ATOM 482 C C . ASN A 1 72 ? 15.780 -5.404 -24.119 1.00 14.26 72 ASN A C 1
ATOM 483 O O . ASN A 1 72 ? 16.041 -6.497 -23.618 1.00 14.29 72 ASN A O 1
ATOM 488 N N . LYS A 1 73 ? 14.734 -5.213 -24.919 1.00 16.25 73 LYS A N 1
ATOM 489 C CA . LYS A 1 73 ? 13.715 -6.244 -25.070 1.00 16.65 73 LYS A CA 1
ATOM 490 C C . LYS A 1 73 ? 14.198 -7.498 -25.785 1.00 15.13 73 LYS A C 1
ATOM 491 O O . LYS A 1 73 ? 13.574 -8.542 -25.661 1.00 16.85 73 LYS A O 1
ATOM 497 N N . ASP A 1 74 ? 15.315 -7.423 -26.502 1.00 15.54 74 ASP A N 1
ATOM 498 C CA . ASP A 1 74 ? 15.848 -8.627 -27.135 1.00 16.73 74 ASP A CA 1
ATOM 499 C C . ASP A 1 74 ? 16.360 -9.615 -26.085 1.00 15.55 74 ASP A C 1
ATOM 500 O O . ASP A 1 74 ? 16.595 -10.780 -26.390 1.00 17.17 74 ASP A O 1
ATOM 505 N N . LYS A 1 75 ? 16.518 -9.154 -24.845 1.00 13.53 75 LYS A N 1
ATOM 506 C CA . LYS A 1 75 ? 17.032 -10.003 -23.770 1.00 13.83 75 LYS A CA 1
ATOM 507 C C . LYS A 1 75 ? 15.954 -10.785 -23.040 1.00 12.69 75 LYS A C 1
ATOM 508 O O . LYS A 1 75 ? 16.261 -11.649 -22.220 1.00 13.35 75 LYS A O 1
ATOM 514 N N . TYR A 1 76 ? 14.691 -10.468 -23.298 1.00 13.10 76 TYR A N 1
ATOM 515 C CA . TYR A 1 76 ? 13.629 -11.137 -22.556 1.00 13.00 76 TYR A CA 1
ATOM 516 C C . TYR A 1 76 ? 12.449 -11.504 -23.442 1.00 13.56 76 TYR A C 1
ATOM 517 O O . TYR A 1 76 ? 12.258 -10.942 -24.524 1.00 15.59 76 TYR A O 1
ATOM 526 N N . LYS A 1 77 ? 11.687 -12.480 -22.971 1.00 13.47 77 LYS A N 1
ATOM 527 C CA . LYS A 1 77 ? 10.491 -12.938 -23.646 1.00 14.66 77 LYS A CA 1
ATOM 528 C C . LYS A 1 77 ? 9.285 -12.336 -22.959 1.00 13.60 77 LYS A C 1
ATOM 529 O O . LYS A 1 77 ? 9.034 -12.612 -21.784 1.00 13.85 77 LYS A O 1
ATOM 535 N N . LEU A 1 78 ? 8.547 -11.498 -23.670 1.00 13.97 78 LEU A N 1
ATOM 536 C CA . LEU A 1 78 ? 7.314 -10.945 -23.137 1.00 15.04 78 LEU A CA 1
ATOM 537 C C . LEU A 1 78 ? 6.298 -12.062 -23.008 1.00 14.73 78 LEU A C 1
ATOM 538 O O . LEU A 1 78 ? 6.046 -12.801 -23.960 1.00 18.08 78 LEU A O 1
ATOM 543 N N . LEU A 1 79 ? 5.727 -12.193 -21.821 1.00 13.45 79 LEU A N 1
ATOM 544 C CA . LEU A 1 79 ? 4.746 -13.239 -21.569 1.00 13.34 79 LEU A CA 1
ATOM 545 C C . LEU A 1 79 ? 3.340 -12.673 -21.532 1.00 13.12 79 LEU A C 1
ATOM 546 O O . LEU A 1 79 ? 3.133 -11.465 -21.400 1.00 14.33 79 LEU A O 1
ATOM 551 N N . ASN A 1 80 ? 2.363 -13.560 -21.631 1.00 13.69 80 ASN A N 1
ATOM 552 C CA . ASN A 1 80 ? 0.972 -13.151 -21.713 1.00 14.09 80 ASN A CA 1
ATOM 553 C C . ASN A 1 80 ? 0.343 -12.884 -20.343 1.00 12.97 80 ASN A C 1
ATOM 554 O O . ASN A 1 80 ? -0.688 -13.457 -19.992 1.00 14.29 80 ASN A O 1
ATOM 559 N N . TYR A 1 81 ? 0.965 -12.007 -19.568 1.00 13.66 81 TYR A N 1
ATOM 560 C CA . TYR A 1 81 ? 0.453 -11.642 -18.258 1.00 13.13 81 TYR A CA 1
ATOM 561 C C . TYR A 1 81 ? 0.675 -10.159 -18.036 1.00 13.12 81 TYR A C 1
ATOM 562 O O . TYR A 1 81 ? 1.777 -9.655 -18.231 1.00 13.36 81 TYR A O 1
ATOM 571 N N . GLN A 1 82 ? -0.370 -9.463 -17.615 1.00 13.85 82 GLN A N 1
ATOM 572 C CA . GLN A 1 82 ? -0.241 -8.073 -17.196 1.00 13.79 82 GLN A CA 1
ATOM 573 C C . GLN A 1 82 ? -1.194 -7.805 -16.053 1.00 13.04 82 GLN A C 1
ATOM 574 O O . GLN A 1 82 ? -2.219 -8.481 -15.907 1.00 14.53 82 GLN A O 1
ATOM 580 N N . LYS A 1 83 ? -0.859 -6.820 -15.235 1.00 12.72 83 LYS A N 1
ATOM 581 C CA . LYS A 1 83 ? -1.775 -6.411 -14.183 1.00 13.12 83 LYS A CA 1
ATOM 582 C C . LYS A 1 83 ? -1.626 -4.933 -13.922 1.00 11.59 83 LYS A C 1
ATOM 583 O O . LYS A 1 83 ? -0.513 -4.403 -13.879 1.00 12.42 83 LYS A O 1
ATOM 589 N N . THR A 1 84 ? -2.760 -4.279 -13.715 1.00 11.59 84 THR A N 1
ATOM 590 C CA . THR A 1 84 ? -2.790 -2.875 -13.358 1.00 12.01 84 THR A CA 1
ATOM 591 C C . THR A 1 84 ? -3.085 -2.751 -11.867 1.00 12.44 84 THR A C 1
ATOM 592 O O . THR A 1 84 ? -4.048 -3.319 -11.356 1.00 14.35 84 THR A O 1
ATOM 596 N N . LEU A 1 85 ? -2.223 -2.023 -11.175 1.00 12.72 85 LEU A N 1
ATOM 597 C CA . LEU A 1 85 ? -2.370 -1.736 -9.757 1.00 13.24 85 LEU A CA 1
ATOM 598 C C . LEU A 1 85 ? -2.790 -0.300 -9.586 1.00 13.79 85 LEU A C 1
ATOM 599 O O . LEU A 1 85 ? -2.146 0.589 -10.104 1.00 15.25 85 LEU A O 1
ATOM 604 N N . LYS A 1 86 ? -3.861 -0.070 -8.846 1.00 15.89 86 LYS A N 1
ATOM 605 C CA . LYS A 1 86 ? -4.261 1.285 -8.513 1.00 17.61 86 LYS A CA 1
ATOM 606 C C . LYS A 1 86 ? -4.074 1.501 -7.024 1.00 18.89 86 LYS A C 1
ATOM 607 O O . LYS A 1 86 ? -4.525 0.700 -6.207 1.00 20.10 86 LYS A O 1
ATOM 613 N N . TYR A 1 87 ? -3.403 2.593 -6.679 1.00 20.90 87 TYR A N 1
ATOM 614 C CA . TYR A 1 87 ? -3.048 2.865 -5.296 1.00 23.02 87 TYR A CA 1
ATOM 615 C C . TYR A 1 87 ? -2.871 4.354 -5.098 1.00 28.55 87 TYR A C 1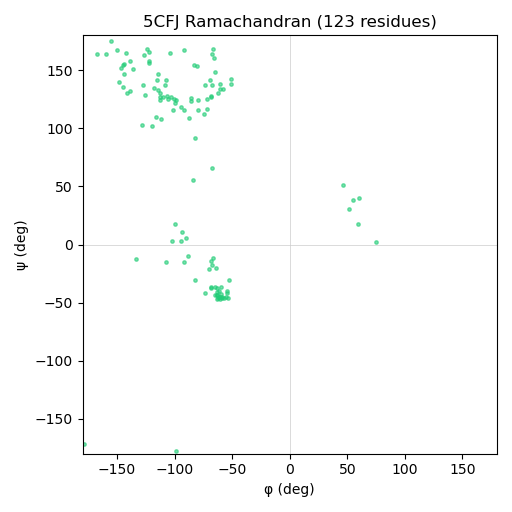
ATOM 616 O O . TYR A 1 87 ? -2.950 5.117 -6.049 1.00 29.63 87 TYR A O 1
ATOM 625 N N . ASN A 1 88 ? -2.645 4.777 -3.861 1.00 33.64 88 ASN A N 1
ATOM 626 C CA . ASN A 1 88 ? -2.511 6.199 -3.587 1.00 40.51 88 ASN A CA 1
ATOM 627 C C . ASN A 1 88 ? -1.085 6.611 -3.275 1.00 45.30 88 ASN A C 1
ATOM 628 O O . ASN A 1 88 ? -0.340 5.876 -2.629 1.00 45.83 88 ASN A O 1
ATOM 633 N N . VAL A 1 89 ? -0.713 7.787 -3.768 0.80 48.65 89 VAL A N 1
ATOM 634 C CA . VAL A 1 89 ? 0.567 8.400 -3.451 0.80 83.10 89 VAL A CA 1
ATOM 635 C C . VAL A 1 89 ? 0.286 9.818 -2.971 0.80 117.16 89 VAL A C 1
ATOM 636 O O . VAL A 1 89 ? -0.001 10.708 -3.774 0.80 65.37 89 VAL A O 1
ATOM 637 N N . LYS A 1 90 ? 0.350 10.017 -1.659 0.78 54.78 90 LYS A N 1
ATOM 638 C CA . LYS A 1 90 ? 0.007 11.303 -1.061 0.78 88.33 90 LYS A CA 1
ATOM 639 C C . LYS A 1 90 ? -1.442 11.648 -1.385 0.78 150.59 90 LYS A C 1
ATOM 640 O O . LYS A 1 90 ? -1.764 12.800 -1.679 0.78 79.78 90 LYS A O 1
ATOM 641 N N . ASP A 1 91 ? -2.300 10.630 -1.342 1.00 54.89 91 ASP A N 1
ATOM 642 C CA . ASP A 1 91 ? -3.716 10.749 -1.692 1.00 81.60 91 ASP A CA 1
ATOM 643 C C . ASP A 1 91 ? -3.929 11.221 -3.130 1.00 86.35 91 ASP A C 1
ATOM 644 O O . ASP A 1 91 ? -5.015 11.677 -3.487 1.00 83.46 91 ASP A O 1
ATOM 647 N N . LYS A 1 92 ? -2.888 11.115 -3.951 1.00 69.99 92 LYS A N 1
ATOM 648 C CA . LYS A 1 92 ? -3.030 11.329 -5.384 1.00 43.27 92 LYS A CA 1
ATOM 649 C C . LYS A 1 92 ? -3.104 9.967 -6.056 1.00 74.92 92 LYS A C 1
ATOM 650 O O . LYS A 1 92 ? -2.225 9.132 -5.856 1.00 43.02 92 LYS A O 1
ATOM 652 N N . PRO A 1 93 ? -4.168 9.730 -6.835 0.98 61.09 93 PRO A N 1
ATOM 653 C CA . PRO A 1 93 ? -4.370 8.424 -7.468 0.98 50.90 93 PRO A CA 1
ATOM 654 C C . PRO A 1 93 ? -3.257 8.065 -8.442 0.98 39.07 93 PRO A C 1
ATOM 655 O O . PRO A 1 93 ? -2.884 8.878 -9.289 0.98 36.86 93 PRO A O 1
ATOM 659 N N . LYS A 1 94 ? -2.728 6.854 -8.296 1.00 28.20 94 LYS A N 1
ATOM 660 C CA A LYS A 1 94 ? -1.751 6.338 -9.244 0.56 25.05 94 LYS A CA 1
ATOM 661 C CA B LYS A 1 94 ? -1.718 6.317 -9.190 0.44 25.31 94 LYS A CA 1
ATOM 662 C C . LYS A 1 94 ? -2.168 4.969 -9.743 1.00 21.74 94 LYS A C 1
ATOM 663 O O . LYS A 1 94 ? -2.800 4.181 -9.039 1.00 22.24 94 LYS A O 1
ATOM 674 N N . GLU A 1 95 ? -1.828 4.722 -10.992 1.00 18.63 95 GLU A N 1
ATOM 675 C CA A GLU A 1 95 ? -2.081 3.457 -11.633 0.51 18.28 95 GLU A CA 1
ATOM 676 C CA B GLU A 1 95 ? -2.067 3.433 -11.616 0.49 18.06 95 GLU A CA 1
ATOM 677 C C . GLU A 1 95 ? -0.804 2.995 -12.312 1.00 16.04 95 GLU A C 1
ATOM 678 O O . GLU A 1 95 ? -0.232 3.753 -13.081 1.00 18.20 95 GLU A O 1
ATOM 689 N N . THR A 1 96 ? -0.363 1.775 -12.030 1.00 13.48 96 THR A N 1
ATOM 690 C CA . THR A 1 96 ? 0.816 1.252 -12.699 1.00 13.27 96 THR A CA 1
ATOM 691 C C . THR A 1 96 ? 0.470 -0.079 -13.337 1.00 11.57 96 THR A C 1
ATOM 692 O O . THR A 1 96 ? -0.088 -0.944 -12.681 1.00 12.33 96 THR A O 1
ATOM 696 N N . THR A 1 97 ? 0.781 -0.226 -14.620 1.00 11.93 97 THR A N 1
ATOM 697 C CA . THR A 1 97 ? 0.560 -1.478 -15.319 1.00 11.47 97 THR A CA 1
ATOM 698 C C . THR A 1 97 ? 1.887 -2.178 -15.530 1.00 11.92 97 THR A C 1
ATOM 699 O O . THR A 1 97 ? 2.822 -1.581 -16.064 1.00 12.40 97 THR A O 1
ATOM 703 N N . TYR A 1 98 ? 1.970 -3.426 -15.073 1.00 11.33 98 TYR A N 1
ATOM 704 C CA . TYR A 1 98 ? 3.160 -4.248 -15.248 1.00 10.98 98 TYR A CA 1
ATOM 705 C C . TYR A 1 98 ? 2.892 -5.345 -16.262 1.00 10.69 98 TYR A C 1
ATOM 706 O O . TYR A 1 98 ? 1.839 -5.987 -16.222 1.00 12.17 98 TYR A O 1
ATOM 715 N N . TYR A 1 99 ? 3.866 -5.559 -17.144 1.00 11.28 99 TYR A N 1
ATOM 716 C CA . TYR A 1 99 ? 3.827 -6.605 -18.165 1.00 11.80 99 TYR A CA 1
ATOM 717 C C . TYR A 1 99 ? 4.905 -7.611 -17.814 1.00 11.12 99 TYR A C 1
ATOM 718 O O . TYR A 1 99 ? 6.061 -7.239 -17.664 1.00 11.92 99 TYR A O 1
ATOM 727 N N . LEU A 1 100 ? 4.538 -8.876 -17.671 1.00 11.12 100 LEU A N 1
ATOM 728 C CA . LEU A 1 100 ? 5.499 -9.906 -17.288 1.00 10.72 100 LEU A CA 1
ATOM 729 C C . LEU A 1 100 ? 6.439 -10.261 -18.430 1.00 11.10 100 LEU A C 1
ATOM 730 O O . LEU A 1 100 ? 6.007 -10.411 -19.572 1.00 12.68 100 LEU A O 1
ATOM 735 N N . ALA A 1 101 ? 7.720 -10.413 -18.124 1.00 11.00 101 ALA A N 1
ATOM 736 C CA . ALA A 1 101 ? 8.685 -10.882 -19.114 1.00 11.86 101 ALA A CA 1
ATOM 737 C C . ALA A 1 101 ? 9.707 -11.777 -18.440 1.00 11.94 101 ALA A C 1
ATOM 738 O O . ALA A 1 101 ? 10.040 -11.560 -17.276 1.00 12.73 101 ALA A O 1
ATOM 740 N N . MET A 1 102 ? 10.198 -12.780 -19.157 1.00 12.37 102 MET A N 1
ATOM 741 C CA A MET A 1 102 ? 11.230 -13.640 -18.606 0.69 12.26 102 MET A CA 1
ATOM 742 C CA B MET A 1 102 ? 11.211 -13.697 -18.668 0.31 13.56 102 MET A CA 1
ATOM 743 C C . MET A 1 102 ? 12.572 -13.353 -19.253 1.00 12.06 102 MET A C 1
ATOM 744 O O . MET A 1 102 ? 12.742 -13.436 -20.473 1.00 12.46 102 MET A O 1
ATOM 753 N N . LEU A 1 103 ? 13.527 -12.997 -18.407 1.00 12.16 103 LEU A N 1
ATOM 754 C CA . LEU A 1 103 ? 14.884 -12.762 -18.837 1.00 12.72 103 LEU A CA 1
ATOM 755 C C . LEU A 1 103 ? 15.456 -14.103 -19.259 1.00 13.15 103 LEU A C 1
ATOM 756 O O . LEU A 1 103 ? 15.394 -15.069 -18.506 1.00 15.08 103 LEU A O 1
ATOM 761 N N . LEU A 1 104 ? 15.997 -14.165 -20.470 1.00 14.73 104 LEU A N 1
ATOM 762 C CA . LEU A 1 104 ? 16.435 -15.427 -21.043 1.00 16.54 104 LEU A CA 1
ATOM 763 C C . LEU A 1 104 ? 17.831 -15.838 -20.551 1.00 16.64 104 LEU A C 1
ATOM 764 O O . LEU A 1 104 ? 18.135 -17.027 -20.446 1.00 19.02 104 LEU A O 1
ATOM 769 N N . ASN A 1 105 ? 18.669 -14.852 -20.246 1.00 15.33 105 ASN A N 1
ATOM 770 C CA . ASN A 1 105 ? 19.960 -15.070 -19.609 1.00 14.76 105 ASN A CA 1
ATOM 771 C C . ASN A 1 105 ? 19.924 -14.503 -18.195 1.00 13.59 105 ASN A C 1
ATOM 772 O O . ASN A 1 105 ? 19.955 -13.282 -18.014 1.00 14.44 105 ASN A O 1
ATOM 777 N N . ASN A 1 106 ? 19.897 -15.373 -17.188 1.00 14.66 106 ASN A N 1
ATOM 778 C CA . ASN A 1 106 ? 19.784 -14.919 -15.799 1.00 14.60 106 ASN A CA 1
ATOM 779 C C . ASN A 1 106 ? 20.814 -13.892 -15.401 1.00 14.92 106 ASN A C 1
ATOM 780 O O . ASN A 1 106 ? 20.569 -13.069 -14.526 1.00 15.80 106 ASN A O 1
ATOM 785 N N . GLU A 1 107 ? 21.983 -13.978 -16.023 1.00 14.40 107 GLU A N 1
ATOM 786 C CA . GLU A 1 107 ? 23.149 -13.244 -15.565 1.00 15.60 107 GLU A CA 1
ATOM 787 C C . GLU A 1 107 ? 23.427 -11.963 -16.349 1.00 16.65 107 GLU A C 1
ATOM 788 O O . GLU A 1 107 ? 24.515 -11.418 -16.264 1.00 17.15 107 GLU A O 1
ATOM 794 N N . GLU A 1 108 ? 22.437 -11.471 -17.086 1.00 15.65 108 GLU A N 1
ATOM 795 C CA . GLU A 1 108 ? 22.575 -10.187 -17.770 1.00 16.01 108 GLU A CA 1
ATOM 796 C C . GLU A 1 108 ? 23.041 -9.100 -16.803 1.00 16.11 108 GLU A C 1
ATOM 797 O O . GLU A 1 108 ? 22.570 -9.028 -15.670 1.00 18.36 108 GLU A O 1
ATOM 803 N N . ASN A 1 109 ? 23.965 -8.257 -17.253 1.00 15.69 109 ASN A N 1
ATOM 804 C CA . ASN A 1 109 ? 24.516 -7.194 -16.418 1.00 15.47 109 ASN A CA 1
ATOM 805 C C . ASN A 1 109 ? 23.525 -6.046 -16.226 1.00 16.21 109 ASN A C 1
ATOM 806 O O . ASN A 1 109 ? 23.215 -5.325 -17.170 1.00 23.08 109 ASN A O 1
ATOM 811 N N . VAL A 1 110 ? 23.037 -5.869 -15.006 1.00 14.00 110 VAL A N 1
ATOM 812 C CA . VAL A 1 110 ? 22.134 -4.766 -14.694 1.00 13.80 110 VAL A CA 1
ATOM 813 C C . VAL A 1 110 ? 22.932 -3.480 -14.502 1.00 13.69 110 VAL A C 1
ATOM 814 O O . VAL A 1 110 ? 23.848 -3.430 -13.691 1.00 14.84 110 VAL A O 1
ATOM 818 N N . ILE A 1 111 ? 22.579 -2.452 -15.257 1.00 13.60 111 ILE A N 1
ATOM 819 C CA . ILE A 1 111 ? 23.245 -1.161 -15.213 1.00 13.71 111 ILE A CA 1
ATOM 820 C C . ILE A 1 111 ? 22.261 -0.122 -14.722 1.00 14.05 111 ILE A C 1
ATOM 821 O O . ILE A 1 111 ? 21.316 0.217 -15.429 1.00 15.07 111 ILE A O 1
ATOM 826 N N . LEU A 1 112 ? 22.465 0.375 -13.508 1.00 13.92 112 LEU A N 1
ATOM 827 C CA . LEU A 1 112 ? 21.501 1.300 -12.923 1.00 14.44 112 LEU A CA 1
ATOM 828 C C . LEU A 1 112 ? 21.669 2.721 -13.437 1.00 15.04 112 LEU A C 1
ATOM 829 O O . LEU A 1 112 ? 22.755 3.121 -13.841 1.00 16.90 112 LEU A O 1
ATOM 834 N N . SER A 1 113 ? 20.581 3.480 -13.408 1.00 16.40 113 SER A N 1
ATOM 835 C CA . SER A 1 113 ? 20.614 4.912 -13.701 1.00 18.05 113 SER A CA 1
ATOM 836 C C . SER A 1 113 ? 20.627 5.679 -12.387 1.00 18.97 113 SER A C 1
ATOM 837 O O . SER A 1 113 ? 20.619 5.071 -11.318 1.00 19.00 113 SER A O 1
ATOM 840 N N . ASP A 1 114 ? 20.614 7.008 -12.451 1.00 20.24 114 ASP A N 1
ATOM 841 C CA . ASP A 1 114 ? 20.628 7.786 -11.213 1.00 22.21 114 ASP A CA 1
ATOM 842 C C . ASP A 1 114 ? 19.342 7.618 -10.397 1.00 21.54 114 ASP A C 1
ATOM 843 O O . ASP A 1 114 ? 19.291 8.007 -9.230 1.00 22.40 114 ASP A O 1
ATOM 848 N N . GLU A 1 115 ? 18.320 7.020 -11.002 1.00 19.07 115 GLU A N 1
ATOM 849 C CA . GLU A 1 115 ? 17.040 6.823 -10.332 1.00 19.67 115 GLU A CA 1
ATOM 850 C C . GLU A 1 115 ? 17.100 5.777 -9.218 1.00 18.92 115 GLU A C 1
ATOM 851 O O . GLU A 1 115 ? 16.238 5.754 -8.333 1.00 18.78 115 GLU A O 1
ATOM 857 N N . HIS A 1 116 ? 18.105 4.905 -9.266 1.00 16.84 116 HIS A N 1
ATOM 858 C CA . HIS A 1 116 ? 18.202 3.813 -8.304 1.00 15.88 116 HIS A CA 1
ATOM 859 C C . HIS A 1 116 ? 19.609 3.620 -7.767 1.00 17.15 116 HIS A C 1
ATOM 860 O O . HIS A 1 116 ? 20.583 3.881 -8.460 1.00 18.94 116 HIS A O 1
ATOM 867 N N . THR A 1 117 ? 19.705 3.127 -6.536 1.00 16.96 117 THR A N 1
ATOM 868 C CA . THR A 1 117 ? 21.005 2.939 -5.901 1.00 18.72 117 THR A CA 1
ATOM 869 C C . THR A 1 117 ? 21.404 1.472 -5.798 1.00 17.49 117 THR A C 1
ATOM 870 O O . THR A 1 117 ? 22.565 1.164 -5.550 1.00 19.82 117 THR A O 1
ATOM 874 N N . ASP A 1 118 ? 20.448 0.570 -5.986 1.00 16.04 118 ASP A N 1
ATOM 875 C CA . ASP A 1 118 ? 20.698 -0.852 -5.800 1.00 16.53 118 ASP A CA 1
ATOM 876 C C . ASP A 1 118 ? 19.648 -1.655 -6.552 1.00 14.38 118 ASP A C 1
ATOM 877 O O . ASP A 1 118 ? 18.618 -1.114 -6.948 1.00 14.68 118 ASP A O 1
ATOM 882 N N . TYR A 1 119 ? 19.913 -2.940 -6.761 1.00 14.26 119 TYR A N 1
ATOM 883 C CA . TYR A 1 119 ? 18.919 -3.843 -7.330 1.00 14.64 119 TYR A CA 1
ATOM 884 C C . TYR A 1 119 ? 19.069 -5.190 -6.671 1.00 14.53 119 TYR A C 1
ATOM 885 O O . TYR A 1 119 ? 20.144 -5.534 -6.183 1.00 16.47 119 TYR A O 1
ATOM 894 N N . LYS A 1 120 ? 17.991 -5.954 -6.677 1.00 13.92 120 LYS A N 1
ATOM 895 C CA A LYS A 1 120 ? 18.011 -7.305 -6.148 0.45 16.10 120 LYS A CA 1
ATOM 896 C CA B LYS A 1 120 ? 17.981 -7.299 -6.125 0.55 13.12 120 LYS A CA 1
ATOM 897 C C . LYS A 1 120 ? 16.999 -8.142 -6.906 1.00 13.66 120 LYS A C 1
ATOM 898 O O . LYS A 1 120 ? 15.904 -7.678 -7.212 1.00 13.58 120 LYS A O 1
ATOM 909 N N . TRP A 1 121 ? 17.384 -9.374 -7.204 1.00 13.78 121 TRP A N 1
ATOM 910 C CA . TRP A 1 121 ? 16.468 -10.348 -7.760 1.00 14.33 121 TRP A CA 1
ATOM 911 C C . TRP A 1 121 ? 15.812 -11.025 -6.568 1.00 15.00 121 TRP A C 1
ATOM 912 O O . TRP A 1 121 ? 16.476 -11.765 -5.841 1.00 16.85 121 TRP A O 1
ATOM 923 N N . ILE A 1 122 ? 14.532 -10.757 -6.334 1.00 14.20 122 ILE A N 1
ATOM 924 C CA . ILE A 1 122 ? 13.857 -11.266 -5.139 1.00 14.75 122 ILE A CA 1
ATOM 925 C C . ILE A 1 122 ? 12.754 -12.271 -5.462 1.00 15.06 122 ILE A C 1
ATOM 926 O O . ILE A 1 122 ? 12.081 -12.197 -6.492 1.00 15.11 122 ILE A O 1
ATOM 931 N N . GLY A 1 123 ? 12.586 -13.235 -4.571 1.00 15.47 123 GLY A N 1
ATOM 932 C CA . GLY A 1 123 ? 11.472 -14.148 -4.679 1.00 16.24 123 GLY A CA 1
ATOM 933 C C . GLY A 1 123 ? 10.231 -13.528 -4.069 1.00 14.71 123 GLY A C 1
ATOM 934 O O . GLY A 1 123 ? 10.311 -12.585 -3.263 1.00 15.80 123 GLY A O 1
ATOM 935 N N A SER A 1 124 ? 9.076 -14.060 -4.443 0.69 15.77 124 SER A N 1
ATOM 936 N N B SER A 1 124 ? 9.074 -14.072 -4.428 0.31 15.61 124 SER A N 1
ATOM 937 C CA A SER A 1 124 ? 7.816 -13.581 -3.898 0.69 16.46 124 SER A CA 1
ATOM 938 C CA B SER A 1 124 ? 7.803 -13.596 -3.892 0.31 16.41 124 SER A CA 1
ATOM 939 C C A SER A 1 124 ? 7.802 -13.633 -2.364 0.69 15.54 124 SER A C 1
ATOM 940 C C B SER A 1 124 ? 7.749 -13.671 -2.366 0.31 16.03 124 SER A C 1
ATOM 941 O O A SER A 1 124 ? 7.222 -12.764 -1.717 0.69 16.28 124 SER A O 1
ATOM 942 O O B SER A 1 124 ? 7.077 -12.864 -1.725 0.31 17.10 124 SER A O 1
ATOM 947 N N . HIS A 1 125 ? 8.457 -14.635 -1.785 1.00 15.08 125 HIS A N 1
ATOM 948 C CA . HIS A 1 125 ? 8.479 -14.786 -0.328 1.00 16.36 125 HIS A CA 1
ATOM 949 C C . HIS A 1 125 ? 9.259 -13.694 0.391 1.00 15.58 125 HIS A C 1
ATOM 950 O O . HIS A 1 125 ? 9.182 -13.581 1.612 1.00 18.47 125 HIS A O 1
ATOM 957 N N . GLU A 1 126 ? 10.013 -12.900 -0.357 1.00 14.91 126 GLU A N 1
ATOM 958 C CA . GLU A 1 126 ? 10.813 -11.833 0.220 1.00 15.41 126 GLU A CA 1
ATOM 959 C C . GLU A 1 126 ? 10.068 -10.507 0.263 1.00 14.70 126 GLU A C 1
ATOM 960 O O . GLU A 1 126 ? 10.633 -9.491 0.673 1.00 15.80 126 GLU A O 1
ATOM 966 N N A SER A 1 127 ? 8.803 -10.516 -0.150 0.23 15.64 127 SER A N 1
ATOM 967 N N B SER A 1 127 ? 8.807 -10.515 -0.158 0.77 15.05 127 SER A N 1
ATOM 968 C CA A SER A 1 127 ? 8.032 -9.282 -0.295 0.23 16.51 127 SER A CA 1
ATOM 969 C CA B SER A 1 127 ? 8.062 -9.269 -0.298 0.77 15.15 127 SER A CA 1
ATOM 970 C C A SER A 1 127 ? 7.954 -8.458 0.992 0.23 16.75 127 SER A C 1
ATOM 971 C C B SER A 1 127 ? 8.021 -8.461 1.006 0.77 15.67 127 SER A C 1
ATOM 972 O O A SER A 1 127 ? 8.089 -7.235 0.959 0.23 17.31 127 SER A O 1
ATOM 973 O O B SER A 1 127 ? 8.265 -7.253 1.004 0.77 16.58 127 SER A O 1
ATOM 978 N N . ASP A 1 128 ? 7.740 -9.122 2.124 1.00 16.47 128 ASP A N 1
ATOM 979 C CA . ASP A 1 128 ? 7.677 -8.420 3.407 1.00 17.56 128 ASP A CA 1
ATOM 980 C C . ASP A 1 128 ? 9.039 -7.854 3.829 1.00 17.42 128 ASP A C 1
ATOM 981 O O . ASP A 1 128 ? 9.132 -6.741 4.345 1.00 18.47 128 ASP A O 1
ATOM 986 N N . THR A 1 129 ? 10.093 -8.618 3.572 1.00 17.64 129 THR A N 1
ATOM 987 C CA . THR A 1 129 ? 11.451 -8.197 3.890 1.00 17.92 129 THR A CA 1
ATOM 988 C C . THR A 1 129 ? 11.798 -6.909 3.152 1.00 18.02 129 THR A C 1
ATOM 989 O O . THR A 1 129 ? 12.476 -6.035 3.688 1.00 19.22 129 THR A O 1
ATOM 993 N N . TYR A 1 130 ? 11.310 -6.788 1.920 1.00 15.92 130 TYR A N 1
ATOM 994 C CA . TYR A 1 130 ? 11.601 -5.615 1.103 1.00 16.36 130 TYR A CA 1
ATOM 995 C C . TYR A 1 130 ? 10.518 -4.550 1.229 1.00 17.06 130 TYR A C 1
ATOM 996 O O . TYR A 1 130 ? 10.514 -3.567 0.489 1.00 18.78 130 TYR A O 1
ATOM 1005 N N . ASN A 1 131 ? 9.632 -4.742 2.208 1.00 18.35 131 ASN A N 1
ATOM 1006 C CA . ASN A 1 131 ? 8.575 -3.786 2.538 1.00 20.27 131 ASN A CA 1
ATOM 1007 C C . ASN A 1 131 ? 7.689 -3.411 1.352 1.00 17.34 131 ASN A C 1
ATOM 1008 O O . ASN A 1 131 ? 7.262 -2.266 1.207 1.00 19.22 131 ASN A O 1
ATOM 1013 N N . LEU A 1 132 ? 7.393 -4.393 0.515 1.00 16.21 132 LEU A N 1
ATOM 1014 C CA . LEU A 1 132 ? 6.481 -4.159 -0.593 1.00 15.40 132 LEU A CA 1
ATOM 1015 C C . LEU A 1 132 ? 5.064 -3.951 -0.102 1.00 15.74 132 LEU A C 1
ATOM 1016 O O . LEU A 1 132 ? 4.630 -4.628 0.831 1.00 17.42 132 LEU A O 1
ATOM 1021 N N . PRO A 1 133 ? 4.330 -3.027 -0.739 1.00 15.69 133 PRO A N 1
ATOM 1022 C CA . PRO A 1 133 ? 2.897 -2.932 -0.448 1.00 16.87 133 PRO A CA 1
ATOM 1023 C C . PRO A 1 133 ? 2.164 -4.188 -0.915 1.00 15.05 133 PRO A C 1
ATOM 1024 O O . PRO A 1 133 ? 2.682 -4.934 -1.760 1.00 15.57 133 PRO A O 1
ATOM 1028 N N . GLU A 1 134 ? 0.975 -4.418 -0.370 1.00 16.57 134 GLU A N 1
ATOM 1029 C CA . GLU A 1 134 ? 0.201 -5.609 -0.686 1.00 16.67 134 GLU A CA 1
ATOM 1030 C C . GLU A 1 134 ? -0.017 -5.775 -2.177 1.00 16.71 134 GLU A C 1
ATOM 1031 O O . GLU A 1 134 ? 0.048 -6.886 -2.689 1.00 17.95 134 GLU A O 1
ATOM 1037 N N . SER A 1 135 ? -0.272 -4.675 -2.874 1.00 17.75 135 SER A N 1
ATOM 1038 C CA . SER A 1 135 ? -0.508 -4.742 -4.321 1.00 20.39 135 SER A CA 1
ATOM 1039 C C . SER A 1 135 ? 0.646 -5.415 -5.072 1.00 17.48 135 SER A C 1
ATOM 1040 O O . SER A 1 135 ? 0.431 -6.288 -5.934 1.00 17.70 135 SER A O 1
ATOM 1043 N N . LEU A 1 136 ? 1.869 -5.020 -4.727 1.00 16.21 136 LEU A N 1
ATOM 1044 C CA . LEU A 1 136 ? 3.064 -5.560 -5.369 1.00 15.43 136 LEU A CA 1
ATOM 1045 C C . LEU A 1 136 ? 3.369 -6.980 -4.919 1.00 14.17 136 LEU A C 1
ATOM 1046 O O . LEU A 1 136 ? 3.737 -7.833 -5.736 1.00 15.36 136 LEU A O 1
ATOM 1051 N N . ALA A 1 137 ? 3.226 -7.228 -3.620 1.00 14.47 137 ALA A N 1
ATOM 1052 C CA . ALA A 1 137 ? 3.454 -8.571 -3.098 1.00 14.93 137 ALA A CA 1
ATOM 1053 C C . ALA A 1 137 ? 2.538 -9.575 -3.811 1.00 14.87 137 ALA A C 1
ATOM 1054 O O . ALA A 1 137 ? 2.946 -10.671 -4.277 1.00 15.70 137 ALA A O 1
ATOM 1056 N N . ASP A 1 138 ? 1.282 -9.166 -3.922 1.00 14.46 138 ASP A N 1
ATOM 1057 C CA . ASP A 1 138 ? 0.280 -10.009 -4.528 1.00 14.38 138 ASP A CA 1
ATOM 1058 C C . ASP A 1 138 ? 0.549 -10.166 -6.017 1.00 14.39 138 ASP A C 1
ATOM 1059 O O . ASP A 1 138 ? 0.359 -11.253 -6.559 1.00 15.84 138 ASP A O 1
ATOM 1064 N N . LEU A 1 139 ? 1.017 -9.100 -6.676 1.00 14.34 139 LEU A N 1
ATOM 1065 C CA . LEU A 1 139 ? 1.442 -9.206 -8.066 1.00 14.57 139 LEU A CA 1
ATOM 1066 C C . LEU A 1 139 ? 2.468 -10.317 -8.223 1.00 13.28 139 LEU A C 1
ATOM 1067 O O . LEU A 1 139 ? 2.376 -11.124 -9.157 1.00 13.77 139 LEU A O 1
ATOM 1072 N N . LEU A 1 140 ? 3.461 -10.358 -7.334 1.00 13.00 140 LEU A N 1
ATOM 1073 C CA . LEU A 1 140 ? 4.488 -11.397 -7.485 1.00 13.55 140 LEU A CA 1
ATOM 1074 C C . LEU A 1 140 ? 3.903 -12.798 -7.326 1.00 13.99 140 LEU A C 1
ATOM 1075 O O . LEU A 1 140 ? 4.228 -13.732 -8.104 1.00 14.32 140 LEU A O 1
ATOM 1080 N N . LYS A 1 141 ? 3.034 -12.975 -6.332 1.00 15.18 141 LYS A N 1
ATOM 1081 C CA A LYS A 1 141 ? 2.437 -14.302 -6.150 0.55 15.61 141 LYS A CA 1
ATOM 1082 C CA B LYS A 1 141 ? 2.438 -14.298 -6.141 0.45 16.77 141 LYS A CA 1
ATOM 1083 C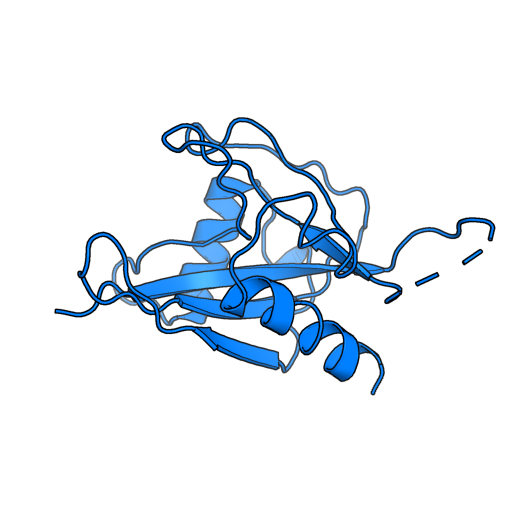 C . LYS A 1 141 ? 1.580 -14.728 -7.347 1.00 16.07 141 LYS A C 1
ATOM 1084 O O . LYS A 1 141 ? 1.636 -15.880 -7.808 1.00 17.30 141 LYS A O 1
ATOM 1095 N N . GLU A 1 142 ? 0.789 -13.801 -7.864 1.00 15.54 142 GLU A N 1
ATOM 1096 C CA . GLU A 1 142 ? -0.074 -14.102 -8.998 1.00 15.95 142 GLU A CA 1
ATOM 1097 C C . GLU A 1 142 ? 0.733 -14.363 -10.281 1.00 15.20 142 GLU A C 1
ATOM 1098 O O . GLU A 1 142 ? 0.390 -15.258 -11.072 1.00 15.80 142 GLU A O 1
ATOM 1104 N N . ALA A 1 143 ? 1.834 -13.636 -10.459 1.00 14.08 143 ALA A N 1
ATOM 1105 C CA . ALA A 1 143 ? 2.714 -13.890 -11.589 1.00 14.14 143 ALA A CA 1
ATOM 1106 C C . ALA A 1 143 ? 3.313 -15.286 -11.484 1.00 14.45 143 ALA A C 1
ATOM 1107 O O . ALA A 1 143 ? 3.413 -16.001 -12.482 1.00 14.83 143 ALA A O 1
ATOM 1109 N N . GLU A 1 144 ? 3.704 -15.685 -10.278 1.00 15.20 144 GLU A N 1
ATOM 1110 C CA . GLU A 1 144 ? 4.242 -17.037 -10.125 1.00 18.42 144 GLU A CA 1
ATOM 1111 C C . GLU A 1 144 ? 3.186 -18.097 -10.426 1.00 17.92 144 GLU A C 1
ATOM 1112 O O . GLU A 1 144 ? 3.493 -19.140 -11.020 1.00 17.90 144 GLU A O 1
ATOM 1118 N N . GLU A 1 145 ? 1.944 -17.819 -10.042 1.00 17.67 145 GLU A N 1
ATOM 1119 C CA . GLU A 1 145 ? 0.831 -18.695 -10.407 1.00 19.79 145 GLU A CA 1
ATOM 1120 C C . GLU A 1 145 ? 0.702 -18.828 -11.930 1.00 18.84 145 GLU A C 1
ATOM 1121 O O . GLU A 1 145 ? 0.536 -19.934 -12.455 1.00 20.67 145 GLU A O 1
ATOM 1127 N N . PHE A 1 146 ? 0.785 -17.705 -12.641 1.00 17.37 146 PHE A N 1
ATOM 1128 C CA . PHE A 1 146 ? 0.744 -17.750 -14.100 1.00 16.97 146 PHE A CA 1
ATOM 1129 C C . PHE A 1 146 ? 1.902 -18.575 -14.665 1.00 17.16 146 PHE A C 1
ATOM 1130 O O . PHE A 1 146 ? 1.711 -19.404 -15.568 1.00 18.38 146 PHE A O 1
ATOM 1138 N N . LEU A 1 147 ? 3.102 -18.348 -14.136 1.00 16.69 147 LEU A N 1
ATOM 1139 C CA . LEU A 1 147 ? 4.304 -19.004 -14.648 1.00 17.73 147 LEU A CA 1
ATOM 1140 C C . LEU A 1 147 ? 4.285 -20.516 -14.466 1.00 21.36 147 LEU A C 1
ATOM 1141 O O . LEU A 1 147 ? 5.006 -21.238 -15.153 1.00 24.17 147 LEU A O 1
ATOM 1146 N N . ASN A 1 148 ? 3.457 -20.995 -13.545 1.00 21.59 148 ASN A N 1
ATOM 1147 C CA . ASN A 1 148 ? 3.383 -22.419 -13.279 1.00 26.36 148 ASN A CA 1
ATOM 1148 C C . ASN A 1 148 ? 2.278 -23.121 -14.066 1.00 26.00 148 ASN A C 1
ATOM 1149 O O . ASN A 1 148 ? 2.067 -24.320 -13.912 1.00 29.09 148 ASN A O 1
ATOM 1154 N N . LYS A 1 149 ? 1.579 -22.382 -14.921 1.00 24.36 149 LYS A N 1
ATOM 1155 C CA . LYS A 1 149 ? 0.622 -23.013 -15.828 1.00 27.16 149 LYS A CA 1
ATOM 1156 C C . LYS A 1 149 ? 1.346 -23.855 -16.878 1.00 29.60 149 LYS A C 1
ATOM 1157 O O . LYS A 1 149 ? 0.821 -24.095 -17.965 1.00 35.01 149 LYS A O 1
#

Solvent-accessible surface area: 7942 Å² total; per-residue (Å²): 142,69,83,73,1,22,0,0,1,0,0,47,101,53,79,84,136,180,105,65,17,34,0,0,0,1,71,20,52,110,39,149,37,92,28,11,1,0,34,12,100,85,98,143,138,39,60,14,64,93,0,0,20,41,19,0,67,91,3,0,38,3,57,125,102,72,11,123,67,34,141,38,112,63,64,9,125,72,111,44,85,110,41,49,42,49,0,14,4,31,0,0,50,3,119,70,42,153,46,110,13,105,53,39,140,91,17,88,55,76,99,32,1,12,5,139,66,13,118,108,41,114,17,78,143,33,10,15,64,0,0,125,70,0,12,126,46,30,99,198